Protein AF-A0A382GF44-F1 (afdb_monomer_lite)

Structure (mmCIF, N/CA/C/O backbone):
data_AF-A0A382GF44-F1
#
_entry.id   AF-A0A382GF44-F1
#
loop_
_atom_site.group_PDB
_atom_site.id
_atom_site.type_symbol
_atom_site.label_atom_id
_atom_site.label_alt_id
_atom_site.label_comp_id
_atom_site.label_asym_id
_atom_site.label_entity_id
_atom_site.label_seq_id
_atom_site.pdbx_PDB_ins_code
_atom_site.Cartn_x
_atom_site.Cartn_y
_atom_site.Cartn_z
_atom_site.occupancy
_atom_site.B_iso_or_equiv
_atom_site.auth_seq_id
_atom_site.auth_comp_id
_atom_site.auth_asym_id
_atom_site.auth_atom_id
_atom_site.pdbx_PDB_model_num
ATOM 1 N N . MET A 1 1 ? 53.502 -16.472 -10.194 1.00 50.66 1 MET A N 1
ATOM 2 C CA . MET A 1 1 ? 52.211 -15.940 -10.696 1.00 50.66 1 MET A CA 1
ATOM 3 C C . MET A 1 1 ? 51.260 -15.483 -9.582 1.00 50.66 1 MET A C 1
ATOM 5 O O . MET A 1 1 ? 50.472 -14.594 -9.859 1.00 50.66 1 MET A O 1
ATOM 9 N N . LEU A 1 2 ? 51.368 -15.984 -8.337 1.00 54.34 2 LEU A N 1
ATOM 10 C CA . LEU A 1 2 ? 50.511 -15.573 -7.204 1.00 54.34 2 LEU A CA 1
ATOM 11 C C . LEU A 1 2 ? 50.599 -14.080 -6.817 1.00 54.34 2 LEU A C 1
ATOM 13 O O . LEU A 1 2 ? 49.599 -13.488 -6.426 1.00 54.34 2 LEU A O 1
ATOM 17 N N . SER A 1 3 ? 51.778 -13.459 -6.934 1.00 59.50 3 SER A N 1
ATOM 18 C CA . SER A 1 3 ? 52.005 -12.085 -6.452 1.00 59.50 3 SER A CA 1
ATOM 19 C C . SER A 1 3 ? 51.223 -11.018 -7.224 1.00 59.50 3 SER A C 1
ATOM 21 O O . SER A 1 3 ? 50.825 -10.012 -6.644 1.00 59.50 3 SER A O 1
ATOM 23 N N . LYS A 1 4 ? 50.951 -11.246 -8.516 1.00 59.66 4 LYS A N 1
ATOM 24 C CA . LYS A 1 4 ? 50.185 -10.305 -9.349 1.00 59.66 4 LYS A CA 1
ATOM 25 C C . LYS A 1 4 ? 48.697 -10.291 -8.980 1.00 59.66 4 LYS A C 1
ATOM 27 O O . LYS A 1 4 ? 48.079 -9.235 -9.001 1.00 59.66 4 LYS A O 1
ATOM 32 N N . THR A 1 5 ? 48.140 -11.437 -8.591 1.00 60.81 5 THR A N 1
ATOM 33 C CA . THR A 1 5 ? 46.721 -11.574 -8.224 1.00 60.81 5 THR A CA 1
ATOM 34 C C . THR A 1 5 ? 46.407 -10.901 -6.887 1.00 60.81 5 THR A C 1
ATOM 36 O O . THR A 1 5 ? 45.387 -10.230 -6.759 1.00 60.81 5 THR A O 1
ATOM 39 N N . VAL A 1 6 ? 47.312 -11.018 -5.909 1.00 65.69 6 VAL A N 1
ATOM 40 C CA . VAL A 1 6 ? 47.164 -10.375 -4.591 1.00 65.69 6 VAL A CA 1
ATOM 41 C C . VAL A 1 6 ? 47.233 -8.851 -4.711 1.00 65.69 6 VAL A C 1
ATOM 43 O O . VAL A 1 6 ? 46.426 -8.150 -4.107 1.00 65.69 6 VAL A O 1
ATOM 46 N N . ALA A 1 7 ? 48.136 -8.338 -5.551 1.00 62.38 7 ALA A N 1
ATOM 47 C CA . ALA A 1 7 ? 48.263 -6.902 -5.793 1.00 62.38 7 ALA A CA 1
ATOM 48 C C . ALA A 1 7 ? 46.983 -6.289 -6.391 1.00 62.38 7 ALA A C 1
ATOM 50 O O . ALA A 1 7 ? 46.587 -5.195 -6.002 1.00 62.38 7 ALA A O 1
ATOM 51 N N . ILE A 1 8 ? 46.307 -7.012 -7.291 1.00 66.12 8 ILE A N 1
ATOM 52 C CA . ILE A 1 8 ? 45.054 -6.558 -7.910 1.00 66.12 8 ILE A CA 1
ATOM 53 C C . ILE A 1 8 ? 43.901 -6.547 -6.894 1.00 66.12 8 ILE A C 1
ATOM 55 O O . ILE A 1 8 ? 43.147 -5.580 -6.859 1.00 66.12 8 ILE A O 1
ATOM 59 N N . MET A 1 9 ? 43.777 -7.562 -6.029 1.00 62.34 9 MET A N 1
ATOM 60 C CA . MET A 1 9 ? 42.731 -7.576 -4.990 1.00 62.34 9 MET A CA 1
ATOM 61 C C . MET A 1 9 ? 42.860 -6.414 -4.000 1.00 62.34 9 MET A C 1
ATOM 63 O O . MET A 1 9 ? 41.857 -5.792 -3.655 1.00 62.34 9 MET A O 1
ATOM 67 N N . ILE A 1 10 ? 44.086 -6.102 -3.571 1.00 65.31 10 ILE A N 1
ATOM 68 C CA . ILE A 1 10 ? 44.345 -4.981 -2.656 1.00 65.31 10 ILE A CA 1
ATOM 69 C C . ILE A 1 10 ? 43.966 -3.654 -3.328 1.00 65.31 10 ILE A C 1
ATOM 71 O O . ILE A 1 10 ? 43.352 -2.800 -2.693 1.00 65.31 10 ILE A O 1
ATOM 75 N N . LEU A 1 11 ? 44.247 -3.517 -4.630 1.00 62.03 11 LEU A N 1
ATOM 76 C CA . LEU A 1 11 ? 43.880 -2.332 -5.404 1.00 62.03 11 LEU A CA 1
ATOM 77 C C . LEU A 1 11 ? 42.355 -2.127 -5.455 1.00 62.03 11 LEU A C 1
ATOM 79 O O . LEU A 1 11 ? 41.878 -1.010 -5.265 1.00 62.03 11 LEU A O 1
ATOM 83 N N . ILE A 1 12 ? 41.588 -3.207 -5.651 1.00 66.00 12 ILE A N 1
ATOM 84 C CA . ILE A 1 12 ? 40.118 -3.162 -5.736 1.00 66.00 12 ILE A CA 1
ATOM 85 C C . ILE A 1 12 ? 39.487 -2.779 -4.389 1.00 66.00 12 ILE A C 1
ATOM 87 O O . ILE A 1 12 ? 38.519 -2.027 -4.367 1.00 66.00 12 ILE A O 1
ATOM 91 N N . MET A 1 13 ? 40.056 -3.233 -3.267 1.00 62.31 13 MET A N 1
ATOM 92 C CA . MET A 1 13 ? 39.591 -2.856 -1.923 1.00 62.31 13 MET A CA 1
ATOM 93 C C . MET A 1 13 ? 39.935 -1.408 -1.541 1.00 62.31 13 MET A C 1
ATOM 95 O O . MET A 1 13 ? 39.278 -0.833 -0.678 1.00 62.31 13 MET A O 1
ATOM 99 N N . SER A 1 14 ? 40.963 -0.822 -2.164 1.00 62.28 14 SER A N 1
ATOM 100 C CA . SER A 1 14 ? 41.401 0.559 -1.910 1.00 62.28 14 SER A CA 1
ATOM 101 C C . SER A 1 14 ? 40.702 1.615 -2.770 1.00 62.28 14 SER A C 1
ATOM 103 O O . SER A 1 14 ? 40.858 2.810 -2.518 1.00 62.28 14 SER A O 1
ATOM 105 N N . LEU A 1 15 ? 39.929 1.196 -3.775 1.00 67.19 15 LEU A N 1
ATOM 106 C CA . LEU A 1 15 ? 39.077 2.105 -4.530 1.00 67.19 15 LEU A CA 1
ATOM 107 C C . LEU A 1 15 ? 37.858 2.436 -3.660 1.00 67.19 15 LEU A C 1
ATOM 109 O O . LEU A 1 15 ? 37.105 1.523 -3.314 1.00 67.19 15 LEU A O 1
ATOM 113 N N . PRO A 1 16 ? 37.636 3.709 -3.288 1.00 60.78 16 PRO A N 1
ATOM 114 C CA . PRO A 1 16 ? 36.408 4.075 -2.608 1.00 60.78 16 PRO A CA 1
ATOM 115 C C . PRO A 1 16 ? 35.246 3.710 -3.531 1.00 60.78 16 PRO A C 1
ATOM 117 O O . PRO A 1 16 ? 35.159 4.199 -4.657 1.00 60.78 16 PRO A O 1
ATOM 120 N N . ALA A 1 17 ? 34.358 2.837 -3.0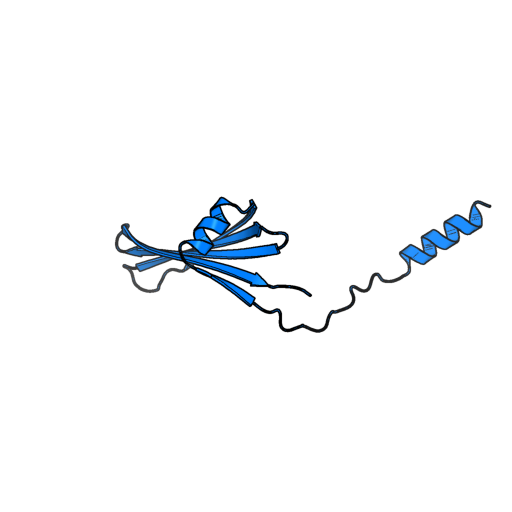57 1.00 59.38 17 ALA A N 1
ATOM 121 C CA . ALA A 1 17 ? 33.062 2.620 -3.677 1.00 59.38 17 ALA A CA 1
ATOM 122 C C . ALA A 1 17 ? 32.220 3.873 -3.419 1.00 59.38 17 ALA A C 1
ATOM 124 O O . ALA A 1 17 ? 31.379 3.917 -2.523 1.00 59.38 17 ALA A O 1
ATOM 125 N N . SER A 1 18 ? 32.510 4.944 -4.152 1.00 57.81 18 SER A N 1
ATOM 126 C CA . SER A 1 18 ? 31.654 6.112 -4.181 1.00 57.81 18 SER A CA 1
ATOM 127 C C . SER A 1 18 ? 30.360 5.692 -4.865 1.00 57.81 18 SER A C 1
ATOM 129 O O . SER A 1 18 ? 30.313 5.475 -6.075 1.00 57.81 18 SER A O 1
ATOM 131 N N . ALA A 1 19 ? 29.293 5.559 -4.077 1.00 56.84 19 ALA A N 1
ATOM 132 C CA . ALA A 1 19 ? 27.953 5.619 -4.629 1.00 56.84 19 ALA A CA 1
ATOM 133 C C . ALA A 1 19 ? 27.865 6.961 -5.360 1.00 56.84 19 ALA A C 1
ATOM 135 O O . ALA A 1 19 ? 27.985 8.022 -4.744 1.00 56.84 19 ALA A O 1
ATOM 136 N N . GLN A 1 20 ? 27.777 6.910 -6.686 1.00 54.50 20 GLN A N 1
ATOM 137 C CA . GLN A 1 20 ? 27.629 8.105 -7.493 1.00 54.50 20 GLN A CA 1
ATOM 138 C C . GLN A 1 20 ? 26.337 8.765 -7.017 1.00 54.50 20 GLN A C 1
ATOM 140 O O . GLN A 1 20 ? 25.269 8.157 -7.097 1.00 54.50 20 GLN A O 1
ATOM 145 N N . SER A 1 21 ? 26.443 9.958 -6.430 1.00 51.41 21 SER A N 1
ATOM 146 C CA . SER A 1 21 ? 25.273 10.740 -6.063 1.00 51.41 21 SER A CA 1
ATOM 147 C C . SER A 1 21 ? 24.564 11.059 -7.366 1.00 51.41 21 SER A C 1
ATOM 149 O O . SER A 1 21 ? 24.989 11.945 -8.113 1.00 51.41 21 SER A O 1
ATOM 151 N N . PHE A 1 22 ? 23.538 10.276 -7.688 1.00 55.97 22 PHE A N 1
ATOM 152 C CA . PHE A 1 22 ? 22.634 10.647 -8.752 1.00 55.97 22 PHE A CA 1
ATOM 153 C C . PHE A 1 22 ? 22.114 12.041 -8.395 1.00 55.97 22 PHE A C 1
ATOM 155 O O . PHE A 1 22 ? 21.761 12.259 -7.229 1.00 55.97 22 PHE A O 1
ATOM 162 N N . PRO A 1 23 ? 22.104 13.002 -9.339 1.00 57.31 23 PRO A N 1
ATOM 163 C CA . PRO A 1 23 ? 21.327 14.212 -9.118 1.00 57.31 23 PRO A CA 1
ATOM 164 C C . PRO A 1 23 ? 19.932 13.757 -8.684 1.00 57.31 23 PRO A C 1
ATOM 166 O O . PRO A 1 23 ? 19.466 12.736 -9.198 1.00 57.31 23 PRO A O 1
ATOM 169 N N . GLU A 1 24 ? 19.300 14.450 -7.733 1.00 56.50 24 GLU A N 1
ATOM 170 C CA . GLU A 1 24 ? 17.882 14.240 -7.425 1.00 56.50 24 GLU A CA 1
ATOM 171 C C . GLU A 1 24 ? 17.096 14.465 -8.724 1.00 56.50 24 GLU A C 1
ATOM 173 O O . GLU A 1 24 ? 16.633 15.563 -9.026 1.00 56.50 24 GLU A O 1
ATOM 178 N N . LYS A 1 25 ? 17.002 13.428 -9.563 1.00 58.03 25 LYS A N 1
ATOM 179 C CA . LYS A 1 25 ? 16.052 13.383 -10.654 1.00 58.03 25 LYS A CA 1
ATOM 180 C C . LYS A 1 25 ? 14.717 13.520 -9.945 1.00 58.03 25 LYS A C 1
ATOM 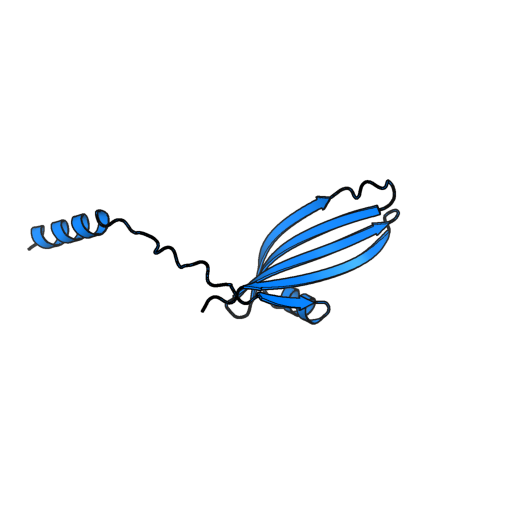182 O O . LYS A 1 25 ? 14.435 12.757 -9.018 1.00 58.03 25 LYS A O 1
ATOM 187 N N . GLN A 1 26 ? 13.931 14.515 -10.346 1.00 61.88 26 GLN A N 1
ATOM 188 C CA . GLN A 1 26 ? 12.532 14.591 -9.954 1.00 61.88 26 GLN A CA 1
ATOM 189 C C . GLN A 1 26 ? 11.918 13.253 -10.315 1.00 61.88 26 GLN A C 1
ATOM 191 O O . GLN A 1 26 ? 11.770 12.935 -11.490 1.00 61.88 26 GLN A O 1
ATOM 196 N N . CYS A 1 27 ? 11.673 12.440 -9.298 1.00 69.94 27 CYS A N 1
ATOM 197 C CA . CYS A 1 27 ? 11.154 11.120 -9.523 1.00 69.94 27 CYS A CA 1
ATOM 198 C C . CYS A 1 27 ? 9.684 11.260 -9.912 1.00 69.94 27 CYS A C 1
ATOM 200 O O . CYS A 1 27 ? 8.906 11.752 -9.084 1.00 69.94 27 CYS A O 1
ATOM 202 N N . PRO A 1 28 ? 9.281 10.889 -11.141 1.00 77.38 28 PRO A N 1
ATOM 203 C CA . PRO A 1 28 ? 7.884 10.952 -11.517 1.00 77.38 28 PRO A CA 1
ATOM 204 C C . PRO A 1 28 ? 7.085 10.040 -10.583 1.00 77.38 28 PRO A C 1
ATOM 206 O O . PRO A 1 28 ? 7.292 8.825 -10.517 1.00 77.38 28 PRO A O 1
ATOM 209 N N . MET A 1 29 ? 6.199 10.660 -9.803 1.00 86.19 29 MET A N 1
ATOM 210 C CA . MET A 1 29 ? 5.345 9.948 -8.864 1.00 86.19 29 MET A CA 1
ATOM 211 C C . MET A 1 29 ? 4.130 9.394 -9.596 1.00 86.19 29 MET A C 1
ATOM 213 O O . MET A 1 29 ? 3.394 10.134 -10.250 1.00 86.19 29 MET A O 1
ATOM 217 N N . LYS A 1 30 ? 3.884 8.097 -9.424 1.00 90.44 30 LYS A N 1
ATOM 218 C CA . LYS A 1 30 ? 2.630 7.460 -9.822 1.00 90.44 30 LYS A CA 1
ATOM 219 C C . LYS A 1 30 ? 1.810 7.164 -8.577 1.00 90.44 30 LYS A C 1
ATOM 221 O O . LYS A 1 30 ? 2.312 6.519 -7.659 1.00 90.44 30 LYS A O 1
ATOM 226 N N . THR A 1 31 ? 0.549 7.585 -8.586 1.00 92.94 31 THR A N 1
ATOM 227 C CA . THR A 1 31 ? -0.389 7.420 -7.469 1.00 92.94 31 THR A CA 1
ATOM 228 C C . THR A 1 31 ? -1.564 6.546 -7.890 1.00 92.94 31 THR A C 1
ATOM 230 O O . THR A 1 31 ? -2.123 6.727 -8.971 1.00 92.94 31 THR A O 1
ATOM 233 N N . LEU A 1 32 ? -1.935 5.596 -7.037 1.00 94.00 32 LEU A N 1
ATOM 234 C CA . LEU A 1 32 ? -3.141 4.783 -7.140 1.00 94.00 32 LEU A CA 1
ATOM 235 C C . LEU A 1 32 ? -4.015 5.034 -5.914 1.00 94.00 32 LEU A C 1
ATOM 237 O O . LEU A 1 32 ? -3.507 5.149 -4.799 1.00 94.00 32 LEU A O 1
ATOM 241 N N . GLU A 1 33 ? -5.329 5.055 -6.114 1.00 94.38 33 GLU A N 1
ATOM 242 C CA . GLU A 1 33 ? -6.317 5.276 -5.057 1.00 94.38 33 GLU A CA 1
ATOM 243 C C . GLU A 1 33 ? -7.464 4.266 -5.168 1.00 94.38 33 GLU A C 1
ATOM 245 O O . GLU A 1 33 ? -7.694 3.666 -6.225 1.00 94.38 33 GLU A O 1
ATOM 250 N N . GLY A 1 34 ? -8.191 4.067 -4.066 1.00 90.81 34 GLY A N 1
ATOM 251 C CA . GLY A 1 34 ? -9.401 3.244 -4.043 1.00 90.81 34 GLY A CA 1
ATOM 252 C C . GLY A 1 34 ? -9.147 1.806 -4.502 1.00 90.81 34 GLY A C 1
ATOM 253 O O . GLY A 1 34 ? -8.226 1.149 -4.019 1.00 90.81 34 GLY A O 1
ATOM 254 N N . VAL A 1 35 ? -9.961 1.315 -5.443 1.00 93.06 35 VAL A N 1
ATOM 255 C CA . VAL A 1 35 ? -9.919 -0.084 -5.911 1.00 93.06 35 VAL A CA 1
ATOM 256 C C . VAL A 1 35 ? -8.557 -0.455 -6.499 1.00 93.06 35 VAL A C 1
ATOM 258 O O . VAL A 1 35 ? -8.052 -1.533 -6.208 1.00 93.06 35 VAL A O 1
ATOM 261 N N . ALA A 1 36 ? -7.916 0.436 -7.259 1.00 92.81 36 ALA A N 1
ATOM 262 C CA . ALA A 1 36 ? -6.607 0.152 -7.850 1.00 92.81 36 ALA A CA 1
ATOM 263 C C . ALA A 1 36 ? -5.511 0.015 -6.779 1.00 92.81 36 ALA A C 1
ATOM 265 O O . ALA A 1 36 ? -4.642 -0.850 -6.873 1.00 92.81 36 ALA A O 1
ATOM 266 N N . ALA A 1 37 ? -5.572 0.840 -5.730 1.00 92.06 37 ALA A N 1
ATOM 267 C CA . ALA A 1 37 ? -4.673 0.719 -4.587 1.00 92.06 37 ALA A CA 1
ATOM 268 C C . ALA A 1 37 ? -4.950 -0.563 -3.782 1.00 92.06 37 ALA A C 1
ATOM 270 O O . ALA A 1 37 ? -4.018 -1.239 -3.352 1.00 92.06 37 ALA A O 1
ATOM 271 N N . GLN A 1 38 ? -6.223 -0.936 -3.613 1.00 91.06 38 GLN A N 1
ATOM 272 C CA . GLN A 1 38 ? -6.612 -2.181 -2.940 1.00 91.06 38 GLN A CA 1
ATOM 273 C C . GLN A 1 38 ? -6.136 -3.413 -3.711 1.00 91.06 38 GLN A C 1
ATOM 275 O O . GLN A 1 38 ? -5.593 -4.343 -3.122 1.00 91.06 38 GLN A O 1
ATOM 280 N N . GLU A 1 39 ? -6.295 -3.412 -5.030 1.00 93.62 39 GLU A N 1
ATOM 281 C CA . GLU A 1 39 ? -5.821 -4.487 -5.894 1.00 93.62 39 GLU A CA 1
ATOM 282 C C . GLU A 1 39 ? -4.298 -4.649 -5.797 1.00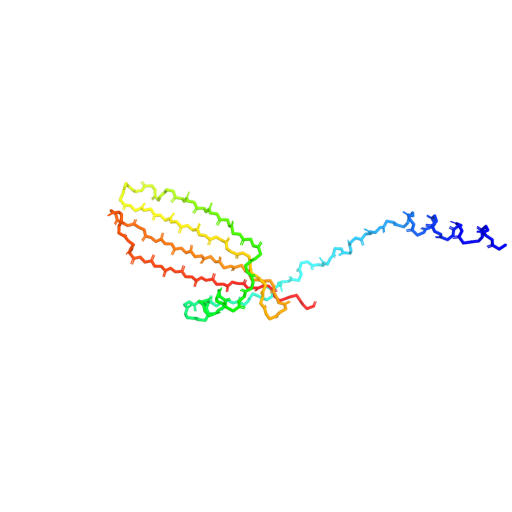 93.62 39 GLU A C 1
ATOM 284 O O . GLU A 1 39 ? -3.805 -5.774 -5.695 1.00 93.62 39 GLU A O 1
ATOM 289 N N . LEU A 1 40 ? -3.555 -3.539 -5.730 1.00 92.50 40 LEU A N 1
ATOM 290 C CA . LEU A 1 40 ? -2.114 -3.554 -5.482 1.00 92.50 40 LEU A CA 1
ATOM 291 C C . LEU A 1 40 ? -1.768 -4.160 -4.110 1.00 92.50 40 LEU A C 1
ATOM 293 O O . LEU A 1 40 ? -0.847 -4.967 -4.028 1.00 92.50 40 LEU A O 1
ATOM 297 N N . MET A 1 41 ? -2.510 -3.820 -3.050 1.00 90.81 41 MET A N 1
ATOM 298 C CA . MET A 1 41 ? -2.313 -4.397 -1.709 1.00 90.81 41 MET A CA 1
ATOM 299 C C . MET A 1 41 ? -2.526 -5.915 -1.674 1.00 90.81 41 MET A C 1
ATOM 301 O O . MET A 1 41 ? -1.881 -6.603 -0.889 1.00 90.81 41 MET A O 1
ATOM 305 N N . VAL A 1 42 ? -3.420 -6.438 -2.519 1.00 90.75 42 VAL A N 1
ATOM 306 C CA . VAL A 1 42 ? -3.707 -7.879 -2.622 1.00 90.75 42 VAL A CA 1
ATOM 307 C C . VAL A 1 42 ? -2.664 -8.603 -3.472 1.00 90.75 42 VAL A C 1
ATOM 309 O O . VAL A 1 42 ? -2.279 -9.726 -3.158 1.00 90.75 42 VAL A O 1
ATOM 312 N N . LYS A 1 43 ? -2.227 -7.982 -4.572 1.00 90.94 43 LYS A N 1
ATOM 313 C CA . LYS A 1 43 ? -1.300 -8.595 -5.535 1.00 90.94 43 LYS A CA 1
ATOM 314 C C . LYS A 1 43 ? 0.172 -8.422 -5.160 1.00 90.94 43 LYS A C 1
ATOM 316 O O . LYS A 1 43 ? 1.009 -9.200 -5.613 1.00 90.94 43 LYS A O 1
ATOM 321 N N . GLY A 1 44 ? 0.499 -7.389 -4.393 1.00 89.81 44 GLY A N 1
ATOM 322 C CA . GLY A 1 44 ? 1.860 -7.060 -3.992 1.00 89.81 44 GLY A CA 1
ATOM 323 C C . GLY A 1 44 ? 2.361 -7.896 -2.818 1.00 89.81 44 GLY A C 1
ATOM 324 O O . GLY A 1 44 ? 1.594 -8.454 -2.038 1.00 89.81 44 GLY A O 1
ATOM 325 N N . VAL A 1 45 ? 3.683 -7.940 -2.659 1.00 91.19 45 VAL A N 1
ATOM 326 C CA . VAL A 1 45 ? 4.323 -8.504 -1.465 1.00 91.19 45 VAL A CA 1
ATOM 327 C C . VAL A 1 45 ? 4.566 -7.379 -0.467 1.00 91.19 45 VAL A C 1
ATOM 329 O O . VAL A 1 45 ? 5.319 -6.450 -0.763 1.00 91.19 45 VAL A O 1
ATOM 332 N N . ILE A 1 46 ? 3.956 -7.464 0.717 1.00 91.19 46 ILE A N 1
ATOM 333 C CA . ILE A 1 46 ? 4.205 -6.520 1.812 1.00 91.19 46 ILE A CA 1
ATOM 334 C C . ILE A 1 46 ? 5.597 -6.797 2.379 1.00 91.19 46 ILE A C 1
ATOM 336 O O . ILE A 1 46 ? 5.857 -7.866 2.925 1.00 91.19 46 ILE A O 1
ATOM 340 N N . MET A 1 47 ? 6.493 -5.827 2.235 1.00 90.56 47 MET A N 1
ATOM 341 C CA . MET A 1 47 ? 7.859 -5.898 2.751 1.00 90.56 47 MET A CA 1
ATOM 342 C C . MET A 1 47 ? 7.950 -5.353 4.174 1.00 90.56 47 MET A C 1
ATOM 344 O O . MET A 1 47 ? 8.717 -5.868 4.981 1.00 90.56 47 MET A O 1
ATOM 348 N N . HIS A 1 48 ? 7.184 -4.302 4.473 1.00 89.62 48 HIS A N 1
ATOM 349 C CA . HIS A 1 48 ? 7.203 -3.628 5.769 1.00 89.62 48 HIS A CA 1
ATOM 350 C C . HIS A 1 48 ? 5.862 -2.963 6.060 1.00 89.62 48 HIS A C 1
ATOM 352 O O . HIS A 1 48 ? 5.125 -2.608 5.138 1.00 89.62 48 HIS A O 1
ATOM 358 N N . THR A 1 49 ? 5.526 -2.804 7.337 1.00 89.69 49 THR A N 1
ATOM 359 C CA . THR A 1 49 ? 4.339 -2.061 7.772 1.00 89.69 49 THR A CA 1
ATOM 360 C C . THR A 1 49 ? 4.648 -1.284 9.040 1.00 89.69 49 THR A C 1
ATOM 362 O O . THR A 1 49 ? 5.081 -1.859 10.036 1.00 89.69 49 THR A O 1
ATOM 365 N N . GLU A 1 50 ? 4.375 0.015 9.009 1.00 90.19 50 GLU A N 1
ATOM 366 C CA . GLU A 1 50 ? 4.480 0.912 10.154 1.00 90.19 50 GLU A CA 1
ATOM 367 C C . GLU A 1 50 ? 3.101 1.377 10.590 1.00 90.19 50 GLU A C 1
ATOM 369 O O . GLU A 1 50 ? 2.227 1.666 9.771 1.00 90.19 50 GLU A O 1
ATOM 374 N N . PHE A 1 51 ? 2.913 1.461 11.903 1.00 86.62 51 PHE A N 1
ATOM 375 C CA . PHE A 1 51 ? 1.694 1.968 12.508 1.00 86.62 51 PHE A CA 1
ATOM 376 C C . PHE A 1 51 ? 1.937 3.376 13.038 1.00 86.62 51 PHE A C 1
ATOM 378 O O . PHE A 1 51 ? 2.750 3.581 13.938 1.00 86.62 51 PHE A O 1
ATOM 385 N N . GLU A 1 52 ? 1.186 4.339 12.514 1.00 79.62 52 GLU A N 1
ATOM 386 C CA . GLU A 1 52 ? 1.194 5.715 12.984 1.00 79.62 52 GLU A CA 1
ATOM 387 C C . GLU A 1 52 ? -0.199 6.077 13.517 1.00 79.62 52 GLU A C 1
ATOM 389 O O . GLU A 1 52 ? -1.147 6.321 12.767 1.00 79.62 52 GLU A O 1
ATOM 394 N N . LYS A 1 53 ? -0.335 6.133 14.846 1.00 71.38 53 LYS A N 1
ATOM 395 C CA . LYS A 1 53 ? -1.533 6.676 15.497 1.00 71.38 53 LYS A CA 1
ATOM 396 C C . LYS A 1 53 ? -1.294 8.138 15.832 1.00 71.38 53 LYS A C 1
ATOM 398 O O . LYS A 1 53 ? -0.513 8.446 16.730 1.00 71.38 53 LYS A O 1
ATOM 403 N N . LYS A 1 54 ? -2.004 9.034 15.147 1.00 65.94 54 LYS A N 1
ATOM 404 C CA . LYS A 1 54 ? -2.020 10.458 15.491 1.00 65.94 54 LYS A CA 1
ATOM 405 C C . LYS A 1 54 ? -3.319 10.765 16.237 1.00 65.94 54 LYS A C 1
ATOM 407 O O . LYS A 1 54 ? -4.383 10.689 15.622 1.00 65.94 54 LYS A O 1
ATOM 412 N N . PRO A 1 55 ? -3.277 11.090 17.543 1.00 60.38 55 PRO A N 1
ATOM 413 C CA . PRO A 1 55 ? -4.465 11.573 18.234 1.00 60.38 55 PRO A CA 1
ATOM 414 C C . PRO A 1 55 ? -4.896 12.890 17.583 1.00 60.38 55 PRO A C 1
ATOM 416 O O . PRO A 1 55 ? -4.115 13.834 17.494 1.00 60.38 55 PRO A O 1
ATOM 419 N N . THR A 1 56 ? -6.132 12.959 17.095 1.00 57.75 56 THR A N 1
ATOM 420 C CA . THR A 1 56 ? -6.615 14.061 16.242 1.00 57.75 56 THR A CA 1
ATOM 421 C C . THR A 1 56 ? -6.985 15.334 17.019 1.00 57.75 56 THR A C 1
ATOM 423 O O . THR A 1 56 ? -7.710 16.183 16.514 1.00 57.75 56 THR A O 1
ATOM 426 N N . GLY A 1 57 ? -6.506 15.497 18.258 1.00 53.94 57 GLY A N 1
ATOM 427 C CA . GLY A 1 57 ? -6.748 16.677 19.108 1.00 53.94 57 GLY A CA 1
ATOM 428 C C . GLY A 1 57 ? -8.205 16.890 19.551 1.00 53.94 57 GLY A C 1
ATOM 429 O O . GLY A 1 57 ? -8.467 17.732 20.402 1.00 53.94 57 GLY A O 1
ATOM 430 N N . THR A 1 58 ? -9.148 16.114 19.017 1.00 58.06 58 THR A N 1
ATOM 431 C CA . THR A 1 58 ? -10.577 16.117 19.339 1.00 58.06 58 THR A CA 1
ATOM 432 C C . THR A 1 58 ? -10.924 14.784 19.998 1.00 58.06 58 THR A C 1
ATOM 434 O O . THR A 1 58 ? -10.572 13.730 19.475 1.00 58.06 58 THR A O 1
ATOM 437 N N . LEU A 1 59 ? -11.579 14.830 21.163 1.00 58.75 59 LEU A N 1
ATOM 438 C CA . LEU A 1 59 ? -11.865 13.663 22.017 1.00 58.75 59 LEU A CA 1
ATOM 439 C C . LEU A 1 59 ? -12.635 12.532 21.304 1.00 58.75 59 LEU A C 1
ATOM 441 O O . LEU A 1 59 ? -12.527 11.384 21.722 1.00 58.75 59 LEU A O 1
ATOM 445 N N . ASP A 1 60 ? -13.331 12.838 20.205 1.00 62.06 60 ASP A N 1
ATOM 446 C CA . ASP A 1 60 ? -14.223 11.898 19.519 1.00 62.06 60 ASP A CA 1
ATOM 447 C C . ASP A 1 60 ? -13.695 11.331 18.195 1.00 62.06 60 ASP A C 1
ATOM 449 O O . ASP A 1 60 ? -14.279 10.379 17.684 1.00 62.06 60 ASP A O 1
ATOM 453 N N . HIS A 1 61 ? -12.605 11.861 17.627 1.00 66.00 61 HIS A N 1
ATOM 454 C CA . HIS A 1 61 ? -12.049 11.362 16.364 1.00 66.00 61 HIS A CA 1
ATOM 455 C C . HIS A 1 61 ? -10.634 10.839 16.577 1.00 66.00 61 HIS A C 1
ATOM 457 O O . HIS A 1 61 ? -9.773 11.550 17.093 1.00 66.00 61 HIS A O 1
ATOM 463 N N . ASN A 1 62 ? -10.368 9.617 16.120 1.00 75.69 62 ASN A N 1
ATOM 464 C CA . ASN A 1 62 ? -9.029 9.041 16.056 1.00 75.69 62 ASN A CA 1
ATOM 465 C C . ASN A 1 62 ? -8.686 8.707 14.604 1.00 75.69 62 ASN A C 1
ATOM 467 O O . ASN A 1 62 ? -9.400 7.932 13.966 1.00 75.69 62 ASN A O 1
ATOM 471 N N . LYS A 1 63 ? -7.576 9.252 14.092 1.00 81.94 63 LYS A N 1
ATOM 472 C CA . LYS A 1 63 ? -6.995 8.820 12.817 1.00 81.94 63 LYS A CA 1
ATOM 473 C C . LYS A 1 63 ? -5.911 7.775 13.068 1.00 81.94 63 LYS A C 1
ATOM 475 O O . LYS A 1 63 ? -4.902 8.041 13.723 1.00 81.94 63 LYS A O 1
ATOM 480 N N . ILE A 1 64 ? -6.120 6.590 12.514 1.00 85.75 64 ILE A N 1
ATOM 481 C CA . ILE A 1 64 ? -5.127 5.523 12.464 1.00 85.75 64 ILE A CA 1
ATOM 482 C C . ILE A 1 64 ? -4.563 5.483 11.049 1.00 85.75 64 ILE A C 1
ATOM 484 O O . ILE A 1 64 ? -5.329 5.365 10.097 1.00 85.75 64 ILE A O 1
ATOM 488 N N . SER A 1 65 ? -3.245 5.562 10.912 1.00 88.75 65 SER A N 1
ATOM 489 C CA . SER A 1 65 ? -2.562 5.372 9.637 1.00 88.75 65 SER A CA 1
ATOM 490 C C . SER A 1 65 ? -1.682 4.127 9.706 1.00 88.75 65 SER A C 1
ATOM 492 O O . SER A 1 65 ? -0.934 3.937 10.663 1.00 88.75 65 SER A O 1
ATOM 494 N N . LEU A 1 66 ? -1.751 3.291 8.679 1.00 89.62 66 LEU A N 1
ATOM 495 C CA . LEU A 1 66 ? -0.795 2.224 8.412 1.00 89.62 66 LEU A CA 1
ATOM 496 C C . LEU A 1 66 ? -0.018 2.602 7.156 1.00 89.62 66 LEU A C 1
ATOM 498 O O . LEU A 1 66 ? -0.617 2.965 6.143 1.00 89.62 66 LEU A O 1
ATOM 502 N N . ILE A 1 67 ? 1.306 2.545 7.229 1.00 92.62 67 ILE A N 1
ATOM 503 C CA . ILE A 1 67 ? 2.196 2.798 6.100 1.00 92.62 67 ILE A CA 1
ATOM 504 C C . ILE A 1 67 ? 2.788 1.456 5.699 1.00 92.62 67 ILE A C 1
ATOM 506 O O . ILE A 1 67 ? 3.540 0.851 6.456 1.00 92.62 67 ILE A O 1
ATOM 510 N N . HIS A 1 68 ? 2.436 0.978 4.517 1.00 93.31 68 HIS A N 1
ATOM 511 C CA . HIS A 1 68 ? 2.915 -0.277 3.968 1.00 93.31 68 HIS A CA 1
ATOM 512 C C . HIS A 1 68 ? 3.956 0.000 2.892 1.00 93.31 68 HIS A C 1
ATOM 514 O O . HIS A 1 68 ? 3.716 0.784 1.976 1.00 93.31 68 HIS A O 1
ATOM 520 N N . THR A 1 69 ? 5.078 -0.703 2.954 1.00 93.31 69 THR A N 1
ATOM 521 C CA . THR A 1 69 ? 6.030 -0.774 1.845 1.00 93.31 69 THR A CA 1
ATOM 522 C C . THR A 1 69 ? 5.780 -2.080 1.107 1.00 93.31 69 THR A C 1
ATOM 524 O O . THR A 1 69 ? 5.914 -3.153 1.697 1.00 93.31 69 THR A O 1
ATOM 527 N N . LEU A 1 70 ? 5.423 -2.013 -0.174 1.00 93.50 70 LEU A N 1
ATOM 528 C CA . LEU A 1 70 ? 5.122 -3.174 -1.006 1.00 93.50 70 LEU A CA 1
ATOM 529 C C . LEU A 1 70 ? 6.081 -3.276 -2.182 1.00 93.50 70 LEU A C 1
ATOM 531 O O . LEU A 1 70 ? 6.555 -2.272 -2.707 1.00 93.50 70 LEU A O 1
ATOM 535 N N . ARG A 1 71 ? 6.309 -4.503 -2.644 1.00 90.94 71 ARG A N 1
ATOM 536 C CA . ARG A 1 71 ? 6.929 -4.777 -3.939 1.00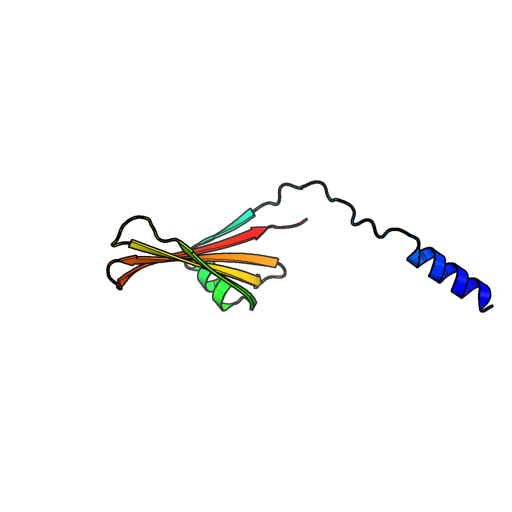 90.94 71 ARG A CA 1
ATOM 537 C C . ARG A 1 71 ? 5.890 -5.362 -4.887 1.00 90.94 71 ARG A C 1
ATOM 539 O O . ARG A 1 71 ? 5.326 -6.418 -4.605 1.00 90.94 71 ARG A O 1
ATOM 546 N N . ALA A 1 72 ? 5.664 -4.686 -6.009 1.00 91.44 72 ALA A N 1
ATOM 547 C CA . ALA A 1 72 ? 4.743 -5.105 -7.063 1.00 91.44 72 ALA A CA 1
ATOM 548 C C . ALA A 1 72 ? 5.215 -4.555 -8.414 1.00 91.44 72 ALA A C 1
ATOM 550 O O . ALA A 1 72 ? 5.725 -3.436 -8.479 1.00 91.44 72 ALA A O 1
ATOM 551 N N . ASP A 1 73 ? 5.073 -5.348 -9.478 1.00 87.31 73 ASP A N 1
ATOM 552 C CA . ASP A 1 73 ? 5.467 -4.977 -10.847 1.00 87.31 73 ASP A CA 1
ATOM 553 C C . ASP A 1 73 ? 6.908 -4.447 -10.949 1.00 87.31 73 ASP A C 1
ATOM 555 O O . ASP A 1 73 ? 7.177 -3.437 -11.596 1.00 87.31 73 ASP A O 1
ATOM 559 N N . TRP A 1 74 ? 7.841 -5.113 -10.255 1.00 84.06 74 TRP A N 1
ATOM 560 C CA . TRP A 1 74 ? 9.260 -4.729 -10.155 1.00 84.06 74 TRP A CA 1
ATOM 561 C C . TRP A 1 74 ? 9.534 -3.347 -9.537 1.00 84.06 74 TRP A C 1
ATOM 563 O O . TRP A 1 74 ? 10.684 -2.919 -9.508 1.00 84.06 74 TRP A O 1
ATOM 573 N N . ALA A 1 75 ? 8.521 -2.691 -8.968 1.00 88.31 75 ALA A N 1
ATOM 574 C CA . ALA A 1 75 ? 8.638 -1.409 -8.286 1.00 88.31 75 ALA A CA 1
ATOM 575 C C . ALA A 1 75 ? 8.383 -1.537 -6.777 1.00 88.31 75 ALA A C 1
ATOM 577 O O . ALA A 1 75 ? 7.712 -2.464 -6.309 1.00 88.31 75 ALA A O 1
ATOM 578 N N . ILE A 1 76 ? 8.921 -0.577 -6.021 1.00 90.06 76 ILE A N 1
ATOM 579 C CA . ILE A 1 76 ? 8.588 -0.372 -4.610 1.00 90.06 76 ILE A CA 1
ATOM 580 C C . ILE A 1 76 ? 7.456 0.652 -4.535 1.00 90.06 76 ILE A C 1
ATOM 582 O O . ILE A 1 76 ? 7.538 1.728 -5.128 1.00 90.06 76 ILE A O 1
ATOM 586 N N . TRP A 1 77 ? 6.415 0.303 -3.792 1.00 93.69 77 TRP A N 1
ATOM 587 C CA . TRP A 1 77 ? 5.243 1.125 -3.539 1.00 93.69 77 TRP A CA 1
ATOM 588 C C . TRP A 1 77 ? 5.142 1.446 -2.052 1.00 93.69 77 TRP A C 1
ATOM 590 O O . TRP A 1 77 ? 5.386 0.583 -1.211 1.00 93.69 77 TRP A O 1
ATOM 600 N N . ILE A 1 78 ? 4.742 2.671 -1.737 1.00 93.69 78 ILE A N 1
ATOM 601 C CA . ILE A 1 78 ? 4.389 3.115 -0.393 1.00 93.69 78 ILE A CA 1
ATOM 602 C C . ILE A 1 78 ? 2.878 3.316 -0.360 1.00 93.69 78 ILE A C 1
ATOM 604 O O . ILE A 1 78 ? 2.351 4.205 -1.024 1.00 93.69 78 ILE A O 1
ATOM 608 N N . CYS A 1 79 ? 2.173 2.481 0.393 1.00 93.94 79 CYS A N 1
ATOM 609 C CA . CYS A 1 79 ? 0.730 2.559 0.553 1.00 93.94 79 CYS A CA 1
ATOM 610 C C . CYS A 1 79 ? 0.363 3.072 1.939 1.00 93.94 79 CYS A C 1
ATOM 612 O O . CYS A 1 79 ? 0.733 2.479 2.945 1.00 93.94 79 CYS A O 1
ATOM 614 N N . ILE A 1 80 ? -0.401 4.156 1.998 1.00 93.00 80 ILE A N 1
ATOM 615 C CA . ILE A 1 80 ? -0.913 4.730 3.235 1.00 93.00 80 ILE A CA 1
ATOM 616 C C . ILE A 1 80 ? -2.387 4.363 3.349 1.00 93.00 80 ILE A C 1
ATOM 618 O O . ILE A 1 80 ? -3.225 4.847 2.584 1.00 93.00 80 ILE A O 1
ATOM 622 N N . GLN A 1 81 ? -2.703 3.525 4.328 1.00 92.81 81 GLN A N 1
ATOM 623 C CA . GLN A 1 81 ? -4.063 3.182 4.711 1.00 92.81 81 GLN A CA 1
ATOM 624 C C . GLN A 1 81 ? -4.467 4.030 5.918 1.00 92.81 81 GLN A C 1
ATOM 626 O O . GLN A 1 81 ? -3.924 3.874 7.006 1.00 92.81 81 GLN A O 1
ATOM 631 N N . SER A 1 82 ? -5.415 4.943 5.735 1.00 90.75 82 SER A N 1
ATOM 632 C CA . SER A 1 82 ? -5.959 5.791 6.798 1.00 90.75 82 SER A CA 1
ATOM 633 C C . SER A 1 82 ? -7.360 5.333 7.186 1.00 90.75 82 SER A C 1
ATOM 635 O O . SER A 1 82 ? -8.245 5.269 6.338 1.00 90.75 82 SER A O 1
ATOM 637 N N . LEU A 1 83 ? -7.571 5.077 8.472 1.00 88.75 83 LEU A N 1
ATOM 638 C CA . LEU A 1 83 ? -8.864 4.778 9.074 1.00 88.75 83 LEU A CA 1
ATOM 639 C C . LEU A 1 83 ? -9.253 5.916 10.020 1.00 88.75 83 LEU A C 1
ATOM 641 O O . LEU A 1 83 ? -8.516 6.230 10.958 1.00 88.75 83 LEU A O 1
ATOM 645 N N . ILE A 1 84 ? -10.414 6.523 9.783 1.00 86.69 84 ILE A N 1
ATOM 646 C CA . ILE A 1 84 ? -11.024 7.480 10.709 1.00 86.69 84 ILE A CA 1
ATOM 647 C C . ILE A 1 84 ? -12.029 6.727 11.573 1.00 86.69 84 ILE A C 1
ATOM 649 O O . ILE A 1 84 ? -12.948 6.090 11.056 1.00 86.69 84 ILE A O 1
ATOM 653 N N . ILE A 1 85 ? -11.850 6.812 12.888 1.00 85.56 85 ILE A N 1
ATOM 654 C CA . ILE A 1 85 ? -12.725 6.202 13.888 1.00 85.56 85 ILE A CA 1
ATOM 655 C C . ILE A 1 85 ? -13.424 7.311 14.666 1.00 85.56 85 ILE A C 1
ATOM 657 O O . ILE A 1 85 ? -12.759 8.227 15.153 1.00 85.56 85 ILE A O 1
ATOM 661 N N . HIS A 1 86 ? -14.740 7.187 14.820 1.00 84.00 86 HIS A N 1
ATOM 662 C CA . HIS A 1 86 ? -15.557 8.028 15.688 1.00 84.00 86 HIS A CA 1
ATOM 663 C C . HIS A 1 86 ? -16.328 7.149 16.668 1.00 84.00 86 HIS A C 1
ATOM 665 O O . HIS A 1 86 ? -17.055 6.261 16.225 1.00 84.00 86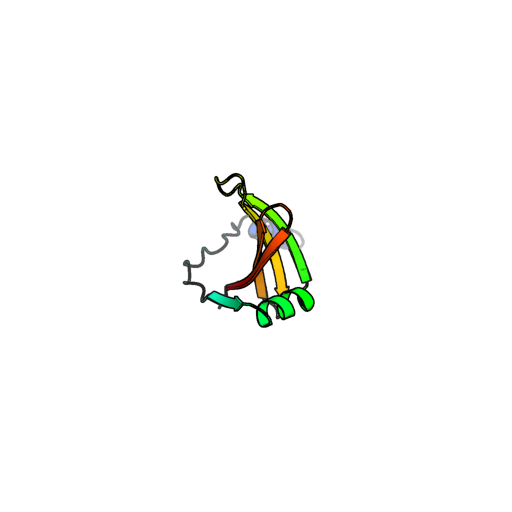 HIS A O 1
ATOM 671 N N . GLN A 1 87 ? -16.173 7.377 17.977 1.00 82.75 87 GLN A N 1
ATOM 672 C CA . GLN A 1 87 ? -16.861 6.594 19.021 1.00 82.75 87 GLN A CA 1
ATOM 673 C C . GLN A 1 87 ? -16.765 5.074 18.779 1.00 82.75 87 GLN A C 1
ATOM 675 O O . GLN A 1 87 ? -17.775 4.383 18.686 1.00 82.75 87 GLN A O 1
ATOM 680 N N . GLU A 1 88 ? -15.541 4.579 18.566 1.00 78.38 88 GLU A N 1
ATOM 681 C CA . GLU A 1 88 ? -15.227 3.166 18.264 1.00 78.38 88 GLU A CA 1
ATOM 682 C C . GLU A 1 88 ? -15.774 2.621 16.929 1.00 78.38 88 GLU A C 1
ATOM 684 O O . GLU A 1 88 ? -15.470 1.489 16.558 1.00 78.38 88 GLU A O 1
ATOM 689 N N . ASN A 1 89 ? -16.491 3.433 16.148 1.00 83.25 89 ASN A N 1
ATOM 690 C CA . ASN A 1 89 ? -17.027 3.043 14.850 1.00 83.25 89 ASN A CA 1
ATOM 691 C C . ASN A 1 89 ? -16.141 3.544 13.695 1.00 83.25 89 ASN A C 1
ATOM 693 O O . ASN A 1 89 ? -15.795 4.732 13.654 1.00 83.25 89 ASN A O 1
ATOM 697 N N . PRO A 1 90 ? -15.784 2.679 12.727 1.00 84.00 90 PRO A N 1
ATOM 698 C CA . PRO A 1 90 ? -15.060 3.091 11.532 1.00 84.00 90 PRO A CA 1
ATOM 699 C C . PRO A 1 90 ? -15.968 3.952 10.642 1.00 84.00 90 PRO A C 1
ATOM 701 O O . PRO A 1 90 ? -17.012 3.500 10.183 1.00 84.00 90 PRO A O 1
ATOM 704 N N . GLN A 1 91 ? -15.568 5.200 10.401 1.00 87.62 91 GLN A N 1
ATOM 705 C CA . GLN A 1 91 ? -16.322 6.164 9.588 1.00 87.62 91 GLN A CA 1
ATOM 706 C C . GLN A 1 91 ? -15.850 6.179 8.139 1.00 87.62 91 GLN A C 1
ATOM 708 O O . GLN A 1 91 ? -16.648 6.260 7.208 1.00 87.62 91 GLN A O 1
ATOM 713 N N . SER A 1 92 ? -14.537 6.118 7.936 1.00 86.62 92 SER A N 1
ATOM 714 C CA . SER A 1 92 ? -13.968 6.126 6.597 1.00 86.62 92 SER A CA 1
ATOM 715 C C . SER A 1 92 ? -12.645 5.389 6.548 1.00 86.62 92 SER A C 1
ATOM 717 O O . SER A 1 92 ? -11.846 5.428 7.485 1.00 86.62 92 SER A O 1
ATOM 719 N N . LEU A 1 93 ? -12.427 4.723 5.418 1.00 87.88 93 LEU A N 1
ATOM 720 C CA . LEU A 1 93 ? -11.184 4.063 5.071 1.00 87.88 93 LEU A CA 1
ATOM 721 C C . LEU A 1 93 ? -10.690 4.656 3.753 1.00 87.88 93 LEU A C 1
ATOM 723 O O . LEU A 1 93 ? -11.396 4.609 2.749 1.00 87.88 93 LEU A O 1
ATOM 727 N N . ALA A 1 94 ? -9.475 5.187 3.758 1.00 91.31 94 ALA A N 1
ATOM 728 C CA . ALA A 1 94 ? -8.786 5.645 2.562 1.00 91.31 94 ALA A CA 1
ATOM 729 C C . ALA A 1 94 ? -7.507 4.830 2.374 1.00 91.31 94 ALA A C 1
ATOM 731 O O . ALA A 1 94 ? -6.807 4.537 3.343 1.00 91.31 94 ALA A O 1
ATOM 732 N N . LEU A 1 95 ? -7.200 4.484 1.129 1.00 93.44 95 LEU A N 1
ATOM 733 C CA . LEU A 1 95 ? -5.966 3.808 0.754 1.00 93.44 95 LEU A CA 1
ATOM 734 C C . LEU A 1 95 ? -5.390 4.504 -0.473 1.00 93.44 95 LEU A C 1
ATOM 736 O O . LEU A 1 95 ? -6.067 4.624 -1.497 1.00 93.44 95 LEU A O 1
ATOM 740 N N . ILE A 1 96 ? -4.147 4.950 -0.344 1.00 93.94 96 ILE A N 1
ATOM 741 C CA . ILE A 1 96 ? -3.399 5.632 -1.397 1.00 93.94 96 ILE A CA 1
ATOM 742 C C . ILE A 1 96 ? -2.053 4.938 -1.514 1.00 93.94 96 ILE A C 1
ATOM 744 O O . ILE A 1 96 ? -1.371 4.781 -0.509 1.00 93.94 96 ILE A O 1
ATOM 748 N N . CYS A 1 97 ? -1.663 4.545 -2.719 1.00 93.56 97 CYS A N 1
ATOM 749 C CA . CYS A 1 97 ? -0.382 3.913 -3.000 1.00 93.56 97 CYS A CA 1
ATOM 750 C C . CYS A 1 97 ? 0.420 4.770 -3.967 1.00 93.56 97 CYS A C 1
ATOM 752 O O . CYS A 1 97 ? -0.052 5.070 -5.060 1.00 93.56 97 CYS A O 1
ATOM 754 N N . THR A 1 98 ? 1.640 5.131 -3.594 1.00 93.62 98 THR A N 1
ATOM 755 C CA . THR A 1 98 ? 2.554 5.887 -4.445 1.00 93.62 98 THR A CA 1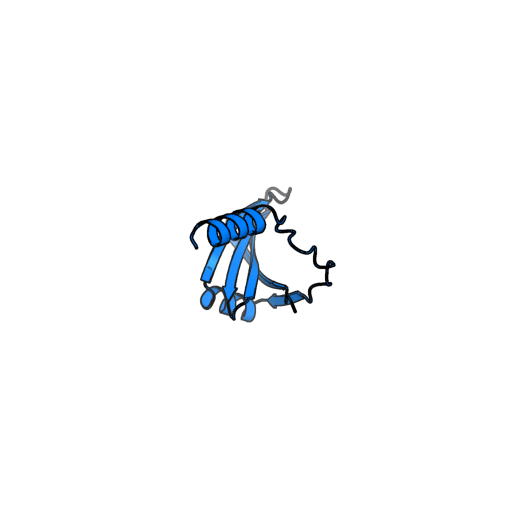
ATOM 756 C C . THR A 1 98 ? 3.780 5.058 -4.777 1.00 93.62 98 THR A C 1
ATOM 758 O O . THR A 1 98 ? 4.293 4.312 -3.945 1.00 93.62 98 THR A O 1
ATOM 761 N N . ARG A 1 99 ? 4.274 5.184 -6.005 1.00 90.81 99 ARG A N 1
ATOM 762 C CA . ARG A 1 99 ? 5.624 4.746 -6.357 1.00 90.81 99 ARG A CA 1
ATOM 763 C C . ARG A 1 99 ? 6.403 5.885 -6.972 1.00 90.81 99 ARG A C 1
ATOM 765 O O . ARG A 1 99 ? 5.836 6.797 -7.574 1.00 90.81 99 ARG A O 1
ATOM 772 N N . CYS A 1 100 ? 7.707 5.746 -6.858 1.00 84.44 100 CYS A N 1
ATOM 773 C CA . CYS A 1 100 ? 8.684 6.556 -7.545 1.00 84.44 100 CYS A CA 1
ATOM 774 C C . CYS A 1 100 ? 9.281 5.702 -8.677 1.00 84.44 100 CYS A C 1
ATOM 776 O O . CYS A 1 100 ? 9.773 4.598 -8.436 1.00 84.44 100 CYS A O 1
ATOM 778 N N . GLU A 1 101 ? 9.147 6.168 -9.919 1.00 73.69 101 GLU A N 1
ATOM 779 C CA . GLU A 1 101 ? 9.755 5.536 -11.092 1.00 73.69 101 GLU A CA 1
ATOM 780 C C . GLU A 1 101 ? 11.179 6.072 -11.273 1.00 73.69 101 GLU A C 1
ATOM 782 O O . GLU A 1 101 ? 11.383 7.239 -11.598 1.00 73.69 101 GLU A O 1
ATOM 787 N N . TYR A 1 102 ? 12.172 5.221 -11.016 1.00 63.06 102 TYR A N 1
ATOM 788 C CA . TYR A 1 102 ? 13.570 5.537 -11.287 1.00 63.06 102 TYR A CA 1
ATOM 789 C C . TYR A 1 102 ? 13.911 5.090 -12.715 1.00 63.06 102 TYR A C 1
ATOM 791 O O . TYR A 1 102 ? 13.907 3.889 -12.981 1.00 63.06 102 TYR A O 1
ATOM 799 N N . ASP A 1 103 ? 14.190 6.056 -13.598 1.00 59.47 103 ASP A N 1
ATOM 800 C CA . ASP A 1 103 ? 14.783 5.840 -14.932 1.00 59.47 103 ASP A CA 1
ATOM 801 C C . ASP A 1 103 ? 16.299 5.608 -14.864 1.00 59.47 103 ASP A C 1
ATOM 803 O O . ASP A 1 103 ? 17.018 6.516 -14.353 1.00 59.47 103 ASP A O 1
#

Organism: NCBI:txid408172

Sequence (103 aa):
MLSKTVAIMILIMSLPASAQSFPEKQCPMKTLEGVAAQELMVKGVIMHTEFEKKPTGTLDHNKISLIHTLRADWAIWICIQSLIIHQENPQSLALICTRCEYD

Radius of gyration: 22.47 Å; chains: 1; bounding box: 69×33×37 Å

Secondary structure (DSSP, 8-state):
-HHHHHHHHHHHHHS-------------EEEEEHHHHHHHHHHSEEEEEEEEEEE-SSTTEEEEEEEEEEEETTEEEEEEEEEEEETTEEEEEEEEEEEE---

Foldseek 3Di:
DVVVVVVVVVVVVPPPPPPPPDPPDVFDKDKDWDPRLVVCVVQWDFPDKDWDWDQPPDPFKTKIWIWTWTQDPNWTKTKIWIFIGGPNHTDDIIIMIMTGDDD

pLDDT: mean 78.55, std 14.5, range [50.66, 94.38]